Protein AF-A0A1G9W176-F1 (afdb_monomer)

Solvent-accessible surface area (backbone atoms only — not comparable to full-atom values): 3410 Å² total; per-residue (Å²): 134,80,86,86,68,64,93,40,72,67,53,43,52,51,56,52,49,48,45,42,60,67,36,45,34,61,60,44,59,33,76,94,56,78,57,29,17,57,54,55,42,52,54,52,52,52,53,49,50,58,52,50,57,63,59,74,75,112

Sequence (58 aa):
MGNGAFLSLADARKEVFAYIEEYYNRVRRHSSLGYLSPAQFEVELARRWQSEDHLSSK

InterPro domains:
  IPR001584 Integrase, catalytic core [PF13683] (6-38)
  IPR012337 Ribonuclease H-like superfamily [SSF53098] (6-49)
  IPR050900 Transposase IS3/IS150/IS904 [PTHR46889] (6-45)

Structure (mmCIF, N/CA/C/O backbone):
data_AF-A0A1G9W176-F1
#
_entry.id   AF-A0A1G9W176-F1
#
loop_
_atom_site.group_PDB
_atom_site.id
_atom_site.type_symbol
_atom_site.label_atom_id
_atom_site.label_alt_id
_atom_site.label_comp_id
_atom_site.label_asym_id
_atom_site.label_entity_id
_atom_site.label_seq_id
_atom_site.pdbx_PDB_ins_code
_atom_site.Cartn_x
_atom_site.Cartn_y
_atom_site.Cartn_z
_atom_site.occupancy
_atom_site.B_iso_or_equiv
_atom_site.auth_seq_id
_atom_site.auth_comp_id
_atom_site.auth_asym_id
_atom_site.auth_atom_id
_atom_site.pdbx_PDB_model_num
ATOM 1 N N . MET A 1 1 ? -0.587 -16.210 -24.994 1.00 45.47 1 MET A N 1
ATOM 2 C CA . MET A 1 1 ? -0.501 -16.179 -23.519 1.00 45.47 1 MET A CA 1
ATOM 3 C C . MET A 1 1 ? 0.816 -15.491 -23.181 1.00 45.47 1 MET A C 1
ATOM 5 O O . MET A 1 1 ? 1.849 -16.040 -23.532 1.00 45.47 1 MET A O 1
ATOM 9 N N . GLY A 1 2 ? 0.802 -14.254 -22.676 1.00 54.47 2 GLY A N 1
ATOM 10 C CA . G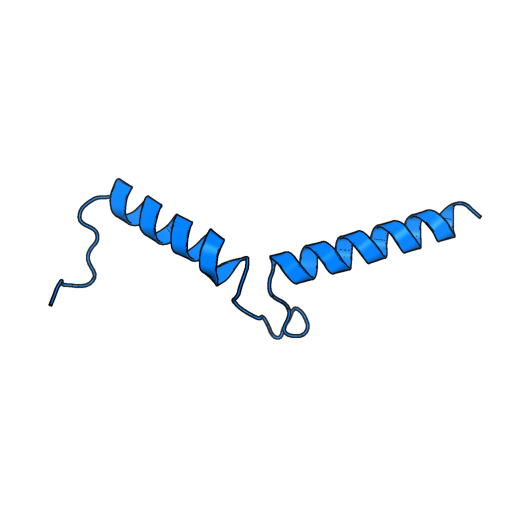LY A 1 2 ? 2.036 -13.530 -22.332 1.00 54.47 2 GLY A CA 1
ATOM 11 C C . GLY A 1 2 ? 2.651 -14.098 -21.051 1.00 54.47 2 GLY A C 1
ATOM 12 O O . GLY A 1 2 ? 1.918 -14.386 -20.111 1.00 54.47 2 GLY A O 1
ATOM 13 N N . ASN A 1 3 ? 3.972 -14.276 -21.019 1.00 68.31 3 ASN A N 1
ATOM 14 C CA . ASN A 1 3 ? 4.725 -15.033 -20.003 1.00 68.31 3 ASN A CA 1
ATOM 15 C C . ASN A 1 3 ? 4.802 -14.380 -18.601 1.00 68.31 3 ASN A C 1
ATOM 17 O O . ASN A 1 3 ? 5.815 -14.514 -17.924 1.00 68.31 3 ASN A O 1
ATOM 21 N N . GLY A 1 4 ? 3.785 -13.631 -18.162 1.00 76.56 4 GLY A N 1
ATOM 22 C CA . GLY A 1 4 ? 3.796 -12.946 -16.860 1.00 76.56 4 GLY A CA 1
ATOM 23 C C . GLY A 1 4 ? 4.935 -11.930 -16.691 1.00 76.56 4 GLY A C 1
ATOM 24 O O . GLY A 1 4 ? 5.247 -11.545 -15.569 1.00 76.56 4 GLY A O 1
ATOM 25 N N . ALA A 1 5 ? 5.574 -11.517 -17.788 1.00 86.56 5 ALA A N 1
ATOM 26 C CA . ALA A 1 5 ? 6.693 -10.588 -17.786 1.00 86.56 5 ALA A CA 1
ATOM 27 C C . ALA A 1 5 ? 6.219 -9.175 -18.134 1.00 86.56 5 ALA A C 1
ATOM 29 O O . ALA A 1 5 ? 5.416 -8.987 -19.050 1.00 86.56 5 ALA A O 1
ATOM 30 N N . PHE A 1 6 ? 6.755 -8.183 -17.426 1.00 93.38 6 PHE A N 1
ATOM 31 C CA . PHE A 1 6 ? 6.585 -6.780 -17.786 1.00 93.38 6 PHE A CA 1
ATOM 32 C C . PHE A 1 6 ? 7.492 -6.423 -18.966 1.00 93.38 6 PHE A C 1
ATOM 34 O O . PHE A 1 6 ? 8.615 -6.915 -19.063 1.00 93.38 6 PHE A O 1
ATOM 41 N N . LEU A 1 7 ? 7.008 -5.550 -19.852 1.00 92.94 7 LEU A N 1
ATOM 42 C CA . LEU A 1 7 ? 7.749 -5.119 -21.044 1.00 92.94 7 LEU A CA 1
ATOM 43 C C . LEU A 1 7 ? 8.941 -4.219 -20.684 1.00 92.94 7 LEU A C 1
ATOM 45 O O . LEU A 1 7 ? 9.962 -4.224 -21.369 1.00 9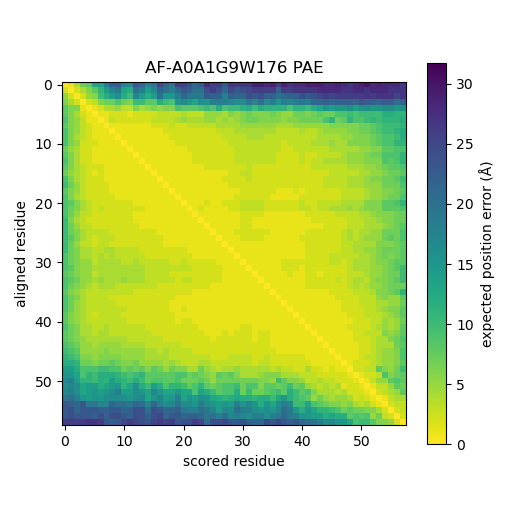2.94 7 LEU A O 1
ATOM 49 N N . SER A 1 8 ? 8.828 -3.472 -19.586 1.00 96.12 8 SER A N 1
ATOM 50 C CA . SER A 1 8 ? 9.883 -2.632 -19.035 1.00 96.12 8 SER A CA 1
ATOM 51 C C . SER A 1 8 ? 9.707 -2.438 -17.527 1.00 96.12 8 SER A C 1
ATOM 53 O O . SER A 1 8 ? 8.656 -2.740 -16.954 1.00 96.12 8 SER A O 1
ATOM 55 N N . LEU A 1 9 ? 10.723 -1.865 -16.875 1.00 96.56 9 LEU A N 1
ATOM 56 C CA . LEU A 1 9 ? 10.613 -1.438 -15.478 1.00 96.56 9 LEU A CA 1
ATOM 57 C C . LEU A 1 9 ? 9.509 -0.386 -15.287 1.00 96.56 9 LEU A C 1
ATOM 59 O O . LEU A 1 9 ? 8.852 -0.376 -14.249 1.00 96.56 9 LEU A O 1
ATOM 63 N N . ALA A 1 10 ? 9.298 0.493 -16.272 1.00 97.69 10 ALA A N 1
ATOM 64 C CA . ALA A 1 10 ? 8.250 1.506 -16.207 1.00 97.69 10 ALA A CA 1
ATOM 65 C C . ALA A 1 10 ? 6.855 0.865 -16.210 1.00 97.69 10 ALA A C 1
ATOM 67 O O . ALA A 1 10 ? 6.014 1.248 -15.396 1.00 97.69 10 ALA A O 1
ATOM 68 N N . ASP A 1 11 ? 6.648 -0.153 -17.048 1.00 96.31 11 ASP A N 1
ATOM 69 C CA . ASP A 1 11 ? 5.392 -0.908 -17.092 1.00 96.31 11 ASP A CA 1
ATOM 70 C C . ASP A 1 11 ? 5.157 -1.656 -15.781 1.00 96.31 11 ASP A C 1
ATOM 72 O O . ASP A 1 11 ? 4.090 -1.534 -15.187 1.00 96.31 11 ASP A O 1
ATOM 76 N N . ALA A 1 12 ? 6.184 -2.334 -15.256 1.00 96.06 12 ALA A N 1
ATOM 77 C CA . ALA A 1 12 ? 6.107 -2.990 -13.952 1.00 96.06 12 ALA A CA 1
ATOM 78 C C . ALA A 1 12 ? 5.694 -2.011 -12.845 1.00 96.06 12 ALA A C 1
ATOM 80 O O . ALA A 1 12 ? 4.814 -2.303 -12.037 1.00 96.06 12 ALA A O 1
ATOM 81 N N . ARG A 1 13 ? 6.301 -0.818 -12.823 1.00 97.50 13 ARG A N 1
ATOM 82 C CA . ARG A 1 13 ? 5.999 0.208 -11.818 1.00 97.50 13 ARG A CA 1
ATOM 83 C C . ARG A 1 13 ? 4.558 0.695 -11.918 1.00 97.50 13 ARG A C 1
ATOM 85 O O . ARG A 1 13 ? 3.932 0.914 -10.885 1.00 97.50 13 ARG A O 1
ATOM 92 N N . LYS A 1 14 ? 4.043 0.860 -13.139 1.00 97.19 14 LYS A N 1
ATOM 93 C CA . LYS A 1 14 ? 2.659 1.269 -13.389 1.00 97.19 14 LYS A CA 1
ATOM 94 C C . LYS A 1 14 ? 1.673 0.218 -12.882 1.00 97.19 14 LYS A C 1
ATOM 96 O O . LYS A 1 14 ? 0.765 0.566 -12.135 1.00 97.19 14 LYS A O 1
ATOM 101 N N . GLU A 1 15 ? 1.876 -1.045 -13.242 1.00 96.50 15 GLU A N 1
ATOM 102 C CA . GLU A 1 15 ? 0.975 -2.133 -12.843 1.00 96.50 15 GLU A CA 1
ATOM 103 C C . GLU A 1 15 ? 1.008 -2.371 -11.325 1.00 96.50 15 GLU A C 1
ATOM 105 O O . GLU A 1 15 ? -0.034 -2.544 -10.696 1.00 96.50 15 GLU A O 1
ATOM 110 N N . VAL A 1 16 ? 2.190 -2.298 -10.699 1.00 96.88 16 VAL A 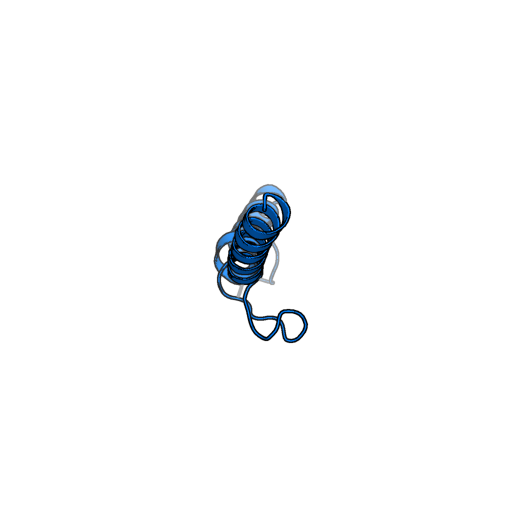N 1
ATOM 111 C CA . VAL A 1 16 ? 2.321 -2.384 -9.234 1.00 96.88 16 VAL A CA 1
ATOM 112 C C . VAL A 1 16 ? 1.627 -1.211 -8.547 1.00 96.88 16 VAL A C 1
ATOM 114 O O . VAL A 1 16 ? 0.928 -1.418 -7.558 1.00 96.88 16 VAL A O 1
ATOM 117 N N . PHE A 1 17 ? 1.786 0.010 -9.063 1.00 98.06 17 PHE A N 1
ATOM 118 C CA . PHE A 1 17 ? 1.106 1.181 -8.515 1.00 98.06 17 PHE A CA 1
ATOM 119 C C . PHE A 1 17 ? -0.416 1.037 -8.603 1.00 98.06 17 PHE A C 1
ATOM 121 O O . PHE A 1 17 ? -1.097 1.221 -7.598 1.00 98.06 17 PHE A O 1
ATOM 128 N N . ALA A 1 18 ? -0.941 0.634 -9.763 1.00 97.62 18 ALA A N 1
ATOM 129 C CA . ALA A 1 18 ? -2.369 0.385 -9.942 1.00 97.62 18 ALA A CA 1
ATOM 130 C C . ALA A 1 18 ? -2.878 -0.686 -8.966 1.00 97.62 18 ALA A C 1
ATOM 132 O O . ALA A 1 18 ? -3.889 -0.487 -8.297 1.00 97.62 18 ALA A O 1
ATOM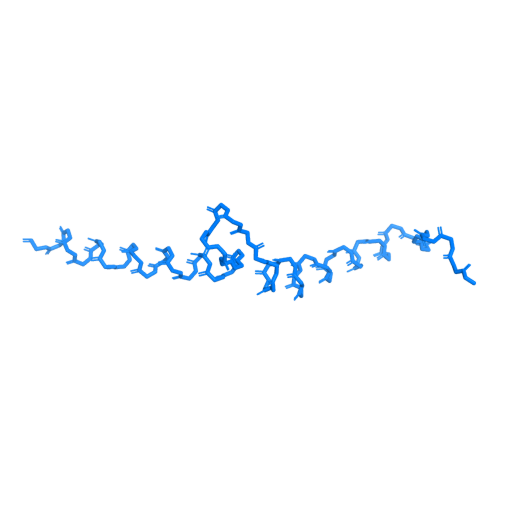 133 N N . TYR A 1 19 ? -2.139 -1.786 -8.797 1.00 98.06 19 TYR A N 1
ATOM 134 C CA . TYR A 1 19 ? -2.490 -2.815 -7.820 1.00 98.06 19 TYR A CA 1
ATOM 135 C C . TYR A 1 19 ? -2.531 -2.277 -6.382 1.00 98.06 19 TYR A C 1
ATOM 137 O O . TYR A 1 19 ? -3.467 -2.589 -5.640 1.00 98.06 19 TYR A O 1
ATOM 145 N N . ILE A 1 20 ? -1.538 -1.479 -5.977 1.00 98.44 20 ILE A N 1
ATOM 146 C CA . ILE A 1 20 ? -1.472 -0.901 -4.629 1.00 98.44 20 ILE A CA 1
ATOM 147 C C . ILE A 1 20 ? -2.648 0.052 -4.396 1.00 98.44 20 ILE A C 1
ATOM 149 O O . ILE A 1 20 ? -3.375 -0.103 -3.416 1.00 98.44 20 ILE A O 1
ATOM 153 N N . GLU A 1 21 ? -2.871 0.997 -5.305 1.00 97.56 21 GLU A N 1
ATOM 154 C CA . GLU A 1 21 ? -3.864 2.05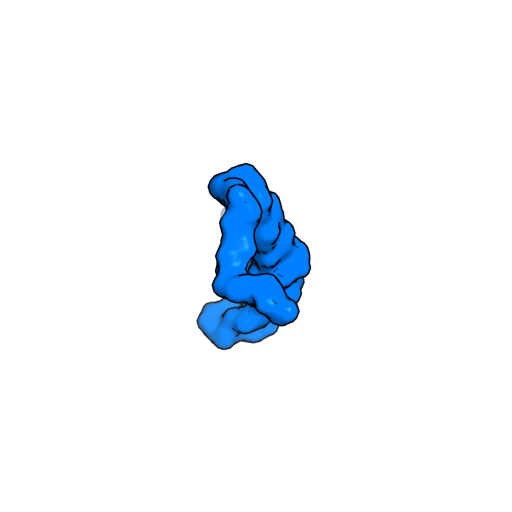4 -5.115 1.00 97.56 21 GLU A CA 1
ATOM 155 C C . GLU A 1 21 ? -5.295 1.565 -5.306 1.00 97.56 21 GLU A C 1
ATOM 157 O O . GLU A 1 21 ? -6.167 1.841 -4.483 1.00 97.56 21 GLU A O 1
ATOM 162 N N . GLU A 1 22 ? -5.564 0.824 -6.376 1.00 97.12 22 GLU A N 1
ATOM 163 C CA . GLU A 1 22 ? -6.934 0.482 -6.753 1.00 97.12 22 GLU A CA 1
ATOM 164 C C . GLU A 1 22 ? -7.455 -0.725 -5.980 1.0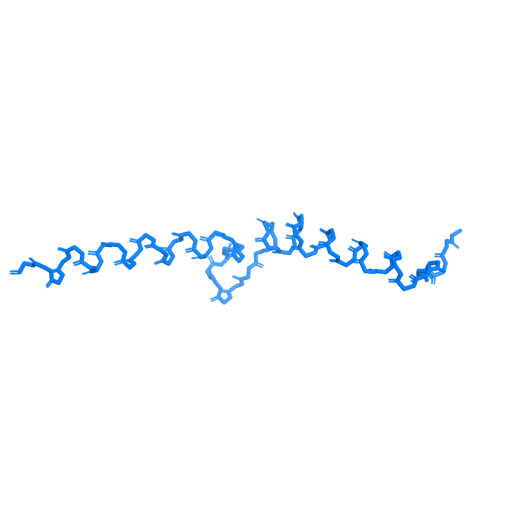0 97.12 22 GLU A C 1
ATOM 166 O O . GLU A 1 22 ? -8.637 -0.765 -5.629 1.00 97.12 22 GLU A O 1
ATOM 171 N N . TYR A 1 23 ? -6.583 -1.690 -5.672 1.00 98.31 23 TYR A N 1
ATOM 172 C CA . TYR A 1 23 ? -6.982 -2.933 -5.021 1.00 98.31 23 TYR A CA 1
ATOM 173 C C . TYR A 1 23 ? -6.464 -3.061 -3.591 1.00 98.31 23 TYR A C 1
ATOM 175 O O . TYR A 1 23 ? -7.268 -3.240 -2.676 1.00 98.31 23 TYR A O 1
ATOM 183 N N . TYR A 1 24 ? -5.154 -2.975 -3.357 1.00 98.50 24 TYR A N 1
ATOM 184 C CA . TYR A 1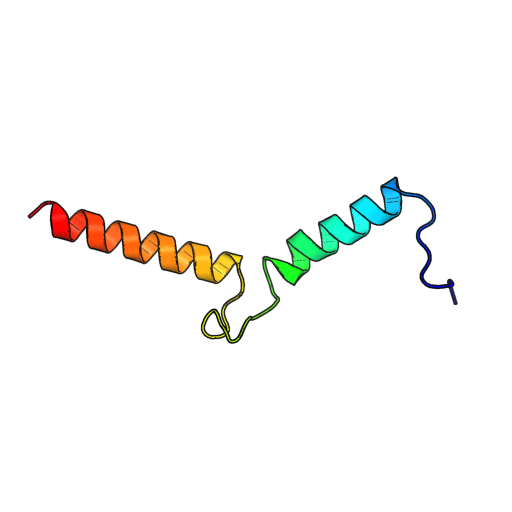 24 ? -4.586 -3.262 -2.038 1.00 98.50 24 TYR A CA 1
ATOM 185 C C . TYR A 1 24 ? -5.093 -2.282 -0.975 1.00 98.50 24 TYR A C 1
ATOM 187 O O . TYR A 1 24 ? -5.696 -2.703 0.009 1.00 98.50 24 TYR A O 1
ATOM 195 N N . ASN A 1 25 ? -4.912 -0.981 -1.196 1.00 98.31 25 ASN A N 1
ATOM 196 C CA . ASN A 1 25 ? -5.267 0.054 -0.226 1.00 98.31 25 ASN A CA 1
ATOM 197 C C . ASN A 1 25 ? -6.787 0.198 -0.073 1.00 98.31 25 ASN A C 1
ATOM 199 O O . ASN A 1 25 ? -7.284 0.406 1.035 1.00 98.31 25 ASN A O 1
ATOM 203 N N . ARG A 1 26 ? -7.537 0.074 -1.176 1.00 98.06 26 ARG A N 1
ATOM 204 C CA . ARG A 1 26 ? -8.980 0.368 -1.213 1.00 98.06 26 ARG A CA 1
ATOM 205 C C . ARG A 1 26 ? -9.870 -0.840 -0.935 1.00 98.06 26 ARG A C 1
ATOM 207 O O . ARG A 1 26 ? -10.889 -0.683 -0.265 1.00 98.06 26 ARG A O 1
ATOM 214 N N . VAL A 1 27 ? -9.517 -2.023 -1.438 1.00 98.25 27 VAL A N 1
ATOM 215 C CA . VAL A 1 27 ? -10.424 -3.184 -1.514 1.00 98.25 27 VAL A CA 1
ATOM 216 C C . VAL A 1 27 ? -9.969 -4.349 -0.637 1.00 98.25 27 VAL A C 1
ATOM 218 O O . VAL A 1 27 ? -10.803 -4.982 0.015 1.00 98.25 27 VAL A O 1
ATOM 221 N N . ARG A 1 28 ? -8.669 -4.662 -0.608 1.00 98.31 28 ARG A N 1
ATOM 222 C CA . ARG A 1 28 ? -8.151 -5.852 0.076 1.00 98.31 28 ARG A CA 1
ATOM 223 C C . ARG A 1 28 ? -8.380 -5.757 1.582 1.00 98.31 28 ARG A C 1
ATOM 225 O O . ARG A 1 28 ? -7.871 -4.860 2.238 1.00 98.31 28 ARG A O 1
ATOM 232 N N . ARG A 1 29 ? -9.112 -6.723 2.141 1.00 98.31 29 ARG A N 1
ATOM 233 C CA . ARG A 1 29 ? -9.398 -6.803 3.581 1.00 98.31 29 ARG A CA 1
ATOM 234 C C . ARG A 1 29 ? -8.347 -7.618 4.321 1.00 98.31 29 ARG A C 1
ATOM 236 O O . ARG A 1 29 ? -7.895 -8.650 3.824 1.00 98.31 29 ARG A O 1
ATOM 243 N N . HIS A 1 30 ? -8.017 -7.185 5.533 1.00 98.19 30 HIS A N 1
ATOM 244 C CA . HIS A 1 30 ? -7.019 -7.827 6.386 1.00 98.19 30 HIS A CA 1
ATOM 245 C C . HIS A 1 30 ? -7.633 -8.274 7.714 1.00 98.19 30 HIS A C 1
ATOM 247 O O . HIS A 1 30 ? -8.223 -7.466 8.427 1.00 98.19 30 HIS A O 1
ATOM 253 N N . SER A 1 31 ? -7.457 -9.544 8.090 1.00 98.00 31 SER A N 1
ATOM 254 C CA . SER A 1 31 ? -7.961 -10.077 9.367 1.00 98.00 31 SER A CA 1
ATOM 255 C C . SER A 1 31 ? -7.360 -9.357 10.579 1.00 98.00 31 SER A C 1
ATOM 257 O O . SER A 1 31 ? -8.067 -9.090 11.545 1.00 98.00 31 SER A O 1
ATOM 259 N N . SER A 1 32 ? -6.088 -8.957 10.496 1.00 97.69 32 SER A N 1
ATOM 260 C CA . SER A 1 32 ? -5.408 -8.152 11.519 1.00 97.69 32 SER A CA 1
ATOM 261 C C . SER A 1 32 ? -5.975 -6.737 11.670 1.00 97.69 32 SER A C 1
ATOM 263 O O . SER A 1 32 ? -5.767 -6.119 12.706 1.00 97.69 32 SER A O 1
ATOM 265 N N . LEU A 1 33 ? -6.688 -6.229 10.659 1.00 97.69 33 LEU A N 1
ATOM 266 C CA . LEU A 1 33 ? -7.371 -4.930 10.680 1.00 97.69 33 LEU A CA 1
ATOM 267 C C . LEU A 1 33 ? -8.879 -5.083 10.943 1.00 97.69 33 LEU A C 1
ATOM 269 O O . LEU A 1 33 ? -9.658 -4.211 10.576 1.00 97.69 33 LEU A O 1
ATOM 273 N N . GLY A 1 34 ? -9.323 -6.220 11.493 1.00 97.44 34 GLY A N 1
ATOM 274 C CA . GLY A 1 34 ? -10.749 -6.473 11.721 1.00 97.44 34 GLY A CA 1
ATOM 275 C C . GLY A 1 34 ? -11.551 -6.643 10.428 1.00 97.44 34 GLY A C 1
ATOM 276 O O . GLY A 1 34 ? -12.731 -6.314 10.383 1.00 97.44 34 GLY A O 1
ATOM 277 N N . TYR A 1 35 ? -10.916 -7.152 9.369 1.00 98.00 35 TYR A N 1
ATOM 278 C CA . TYR A 1 35 ? -11.481 -7.265 8.019 1.00 98.00 35 TYR A CA 1
ATOM 279 C C . TYR A 1 35 ? -11.790 -5.924 7.336 1.00 98.00 35 TYR A C 1
ATOM 281 O O . TYR A 1 35 ? -12.595 -5.879 6.405 1.00 98.00 35 TYR A O 1
ATOM 289 N N . LEU A 1 36 ? -11.100 -4.852 7.725 1.00 98.31 36 LEU A N 1
ATOM 290 C CA . LEU A 1 36 ? -11.074 -3.589 6.989 1.00 98.31 36 LEU A CA 1
ATOM 291 C C . LEU A 1 36 ? -9.975 -3.591 5.917 1.00 98.31 36 LEU A C 1
ATOM 293 O O . LEU A 1 36 ? -8.987 -4.331 6.021 1.00 98.31 36 LEU A O 1
ATOM 297 N N . SER A 1 37 ? -10.152 -2.772 4.877 1.00 98.56 37 SER A N 1
ATOM 298 C CA . SER A 1 37 ? -9.038 -2.394 4.001 1.00 98.56 37 SER A CA 1
ATOM 299 C C . SER A 1 37 ? -8.123 -1.369 4.681 1.00 98.56 37 SER A C 1
ATOM 301 O O . SER A 1 37 ? -8.569 -0.698 5.617 1.00 98.56 37 SER A O 1
ATOM 303 N N . PRO A 1 38 ? -6.858 -1.217 4.241 1.00 98.62 38 PRO A N 1
ATOM 304 C CA . PRO A 1 38 ? -5.943 -0.227 4.808 1.00 98.62 38 PRO A CA 1
ATOM 305 C C . PRO A 1 38 ? -6.546 1.184 4.866 1.00 98.62 38 PRO A C 1
ATOM 307 O O . PRO A 1 38 ? -6.555 1.799 5.928 1.00 98.62 38 PRO A O 1
ATOM 310 N N . ALA A 1 39 ? -7.166 1.650 3.775 1.00 98.31 39 ALA A N 1
ATOM 311 C CA . ALA A 1 39 ? -7.795 2.970 3.740 1.00 98.31 39 ALA A CA 1
ATOM 312 C C . ALA A 1 39 ? -8.980 3.093 4.717 1.00 98.31 39 ALA A C 1
ATOM 314 O O . ALA A 1 39 ? -9.177 4.134 5.338 1.00 98.31 39 ALA A O 1
ATOM 315 N N . GLN A 1 40 ? -9.783 2.035 4.878 1.00 98.56 40 GLN A N 1
ATOM 316 C CA . GLN A 1 40 ? -10.883 2.035 5.849 1.00 98.56 40 GLN A CA 1
ATOM 317 C C . GLN A 1 40 ? -10.367 2.079 7.288 1.00 98.56 40 GLN A C 1
ATOM 319 O O . GLN A 1 40 ? -10.914 2.809 8.114 1.00 98.56 40 GLN A O 1
ATOM 324 N N . PHE A 1 41 ? -9.309 1.322 7.572 1.00 98.38 41 PHE A N 1
ATOM 325 C CA . PHE A 1 41 ? -8.678 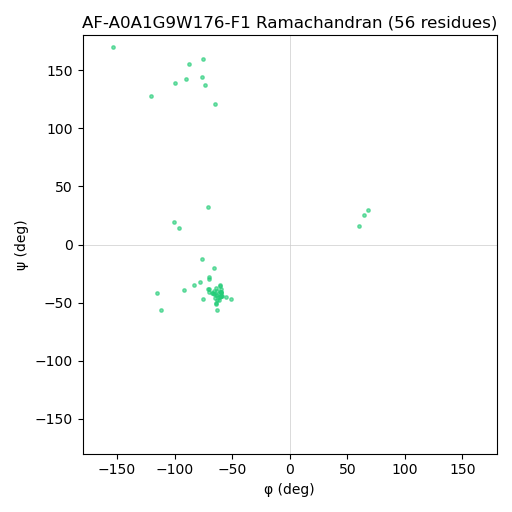1.291 8.883 1.00 98.38 41 PHE A CA 1
ATOM 326 C C . PHE A 1 41 ? -8.118 2.665 9.274 1.00 98.38 41 PHE A C 1
ATOM 328 O O . PHE A 1 41 ? -8.374 3.129 10.381 1.00 98.38 41 PHE A O 1
ATOM 335 N N . GLU A 1 42 ? -7.428 3.356 8.362 1.00 97.88 42 GLU A N 1
ATOM 336 C CA . GLU A 1 42 ? -6.919 4.715 8.602 1.00 97.88 42 GLU A CA 1
ATOM 337 C C . GLU A 1 42 ? -8.042 5.715 8.912 1.00 97.88 42 GLU A C 1
ATOM 339 O O . GLU A 1 42 ? -7.913 6.527 9.829 1.00 97.88 42 GLU A O 1
ATOM 344 N N . VAL A 1 43 ? -9.174 5.630 8.204 1.00 98.00 43 VAL A N 1
ATOM 345 C CA . VAL A 1 43 ? -10.348 6.480 8.470 1.00 98.00 43 VAL A CA 1
ATOM 346 C C . VAL A 1 43 ? -10.918 6.226 9.865 1.00 98.00 43 VAL A C 1
ATOM 348 O O . VAL A 1 43 ? -11.271 7.176 10.568 1.00 98.00 43 VAL A O 1
ATOM 351 N N . GLU A 1 44 ? -11.037 4.966 10.278 1.00 97.38 44 GLU A N 1
ATOM 352 C CA . GLU A 1 44 ? -11.549 4.621 11.606 1.00 97.38 44 GLU A CA 1
ATOM 353 C C . GLU A 1 44 ? -10.589 5.052 12.719 1.00 97.38 44 GLU A C 1
ATOM 355 O O . GLU A 1 44 ? -11.019 5.641 13.714 1.00 97.38 44 GLU A O 1
ATOM 360 N N . LEU A 1 45 ? -9.288 4.855 12.508 1.00 96.38 45 LEU A N 1
ATOM 361 C CA . LEU A 1 45 ? -8.245 5.304 13.422 1.00 96.38 45 LEU A CA 1
ATOM 362 C C . LEU A 1 45 ? -8.267 6.829 13.596 1.00 96.38 45 LEU A C 1
ATOM 364 O O . LEU A 1 45 ? -8.265 7.318 14.725 1.00 96.38 45 LEU A O 1
ATOM 368 N N . ALA A 1 46 ? -8.384 7.579 12.497 1.00 96.19 46 ALA A N 1
ATOM 369 C CA . ALA A 1 46 ? -8.488 9.034 12.538 1.00 96.19 46 ALA A CA 1
ATOM 370 C C . ALA A 1 46 ? -9.718 9.497 13.334 1.00 96.19 46 ALA A C 1
ATOM 372 O O . ALA A 1 46 ? -9.604 10.383 14.177 1.00 96.19 46 ALA A O 1
ATOM 373 N N . ARG A 1 47 ? -10.889 8.877 13.127 1.00 95.69 47 ARG A N 1
ATOM 374 C CA . ARG A 1 47 ? -12.109 9.193 13.899 1.00 95.69 47 ARG A CA 1
ATOM 375 C 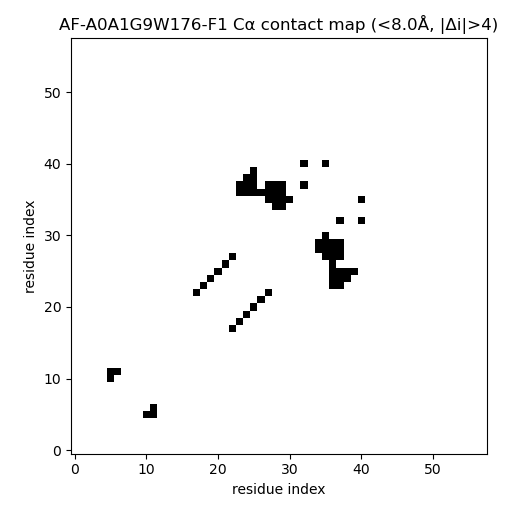C . ARG A 1 47 ? -11.922 8.958 15.392 1.00 95.69 47 ARG A C 1
ATOM 377 O O . ARG A 1 47 ? -12.384 9.766 16.197 1.00 95.69 47 ARG A O 1
ATOM 384 N N . ARG A 1 48 ? -11.252 7.866 15.758 1.00 93.69 48 ARG A N 1
ATOM 385 C CA . ARG A 1 48 ? -10.972 7.537 17.153 1.00 93.69 48 ARG A CA 1
ATOM 386 C C . ARG A 1 48 ? -10.079 8.588 17.804 1.00 93.69 48 ARG A C 1
ATOM 388 O O . ARG A 1 48 ? -10.449 9.095 18.859 1.00 93.69 48 ARG A O 1
ATOM 395 N N . TRP A 1 49 ? -8.988 8.983 17.153 1.00 91.12 49 TRP A N 1
ATOM 396 C CA . TRP A 1 49 ? -8.115 10.042 17.667 1.00 91.12 49 TRP A CA 1
ATOM 397 C C . TRP A 1 49 ? -8.852 11.372 17.846 1.00 91.12 49 TRP A C 1
ATOM 399 O O . TRP A 1 49 ? -8.746 11.975 18.905 1.00 91.12 49 TRP A O 1
ATOM 409 N N . GLN A 1 50 ? -9.715 11.764 16.900 1.00 88.94 50 GLN A N 1
ATOM 410 C CA . GLN A 1 50 ? -10.549 12.967 17.061 1.00 88.94 50 GLN A CA 1
ATOM 411 C C . GLN A 1 50 ? -11.468 12.893 18.293 1.00 88.94 50 GLN A C 1
ATOM 413 O O . GLN A 1 50 ? -11.684 13.893 18.977 1.00 88.94 50 GLN A O 1
ATOM 418 N N . SER A 1 51 ? -12.025 11.714 18.586 1.00 84.00 51 SER A N 1
ATOM 419 C CA . SER A 1 51 ? -12.871 11.525 19.769 1.00 84.00 51 SER A CA 1
ATOM 420 C C . SER A 1 51 ? -12.079 11.564 21.081 1.00 84.00 51 SER A C 1
ATOM 422 O O . SER A 1 51 ? -12.553 12.143 22.057 1.00 84.00 51 SER A O 1
ATOM 424 N N . GLU A 1 52 ? -10.872 10.992 21.098 1.00 83.00 52 GLU A N 1
ATOM 425 C CA . GLU A 1 52 ? -9.983 10.954 22.265 1.00 83.00 52 GLU A CA 1
ATOM 426 C C . GLU A 1 52 ? -9.423 12.353 22.580 1.00 83.00 52 GLU A C 1
ATOM 428 O O . GLU A 1 52 ? -9.452 12.777 23.737 1.00 83.00 52 GLU A O 1
ATOM 433 N N . ASP A 1 53 ? -9.042 13.125 21.560 1.00 80.12 53 ASP A N 1
ATOM 434 C CA . ASP A 1 53 ? -8.593 14.516 21.709 1.00 80.12 53 ASP A CA 1
ATOM 435 C C . ASP A 1 53 ? -9.689 15.410 22.311 1.00 80.12 53 ASP A C 1
ATOM 437 O O . ASP A 1 53 ? -9.436 16.239 23.192 1.00 80.12 53 ASP A O 1
ATOM 441 N N . HIS A 1 54 ? -10.939 15.213 21.878 1.00 66.06 54 HIS A N 1
ATOM 442 C CA . HIS A 1 54 ? -12.083 15.962 22.399 1.00 66.06 54 HIS A CA 1
ATOM 443 C C . HIS A 1 54 ? -12.435 15.590 23.851 1.00 66.06 54 HIS A C 1
ATOM 445 O O . HIS A 1 54 ? -12.965 16.422 24.589 1.00 66.06 54 HIS A O 1
ATOM 451 N N . LEU A 1 55 ? -12.131 14.362 24.281 1.00 62.12 55 LEU A N 1
ATOM 452 C CA . LEU A 1 55 ? -12.294 13.907 25.667 1.00 62.12 55 LEU A CA 1
ATOM 453 C C . LEU A 1 55 ? -11.167 14.405 26.582 1.00 62.12 55 LEU A C 1
ATOM 455 O O . LEU A 1 55 ? -11.429 14.680 27.747 1.00 62.12 55 LEU A O 1
ATOM 459 N N . SER A 1 56 ? -9.945 14.557 26.064 1.00 62.69 56 SER A N 1
ATOM 460 C CA . SER A 1 56 ? -8.784 15.034 26.834 1.00 62.69 56 SER A CA 1
ATOM 461 C C . SER A 1 56 ? -8.786 16.548 27.096 1.00 62.69 56 SER A C 1
ATOM 463 O O . SER A 1 56 ? -7.978 17.022 27.892 1.00 62.69 56 SER A O 1
ATOM 465 N N . SER A 1 57 ? -9.656 17.310 26.424 1.00 59.28 57 SER A N 1
ATOM 466 C CA . SER A 1 57 ? -9.806 18.767 26.599 1.00 59.28 57 SER A CA 1
ATOM 467 C C . SER A 1 57 ? -10.944 19.167 27.557 1.00 59.28 57 SER A C 1
ATOM 469 O O . SER A 1 57 ? -11.345 20.332 27.573 1.00 59.28 57 SER A O 1
ATOM 471 N N . LYS A 1 58 ? -11.483 18.224 28.340 1.00 50.75 58 LYS A N 1
ATOM 472 C CA . LYS A 1 58 ? -12.398 18.475 29.467 1.00 50.75 58 LYS A CA 1
ATOM 473 C C . LYS A 1 58 ? -11.726 18.096 30.777 1.00 50.75 58 LYS A C 1
ATOM 475 O O . LYS A 1 58 ? -11.998 18.804 31.769 1.00 50.75 58 LYS A O 1
#

Mean predicted aligned error: 5.72 Å

Organism: NCBI:txid1075417

Radius of gyration: 18.07 Å; Cα contacts (8 Å, |Δi|>4): 34; chains: 1; bounding box: 24×35×53 Å

pLDDT: mean 90.42, std 13.8, range [45.47, 98.62]

Foldseek 3Di:
DDPPDAPDPVRVVVVVVCCCPVDQQQPQFDVVLVRDGNVRSVVVVVVVVVVVVVVVVD

Secondary structure (DSSP, 8-state):
---S--SSHHHHHHHHHHIIIIIITTT--BGGGTTB-HHHHHHHHHHHHHHHHHHHT-